Protein AF-A0A166WXT5-F1 (afdb_monomer_lite)

Structure (mmCIF, N/CA/C/O backbone):
data_AF-A0A166WXT5-F1
#
_entry.id   AF-A0A166WXT5-F1
#
loop_
_atom_site.group_PDB
_atom_site.id
_atom_site.type_symbol
_atom_site.label_atom_id
_atom_site.label_alt_id
_atom_site.label_comp_id
_atom_site.label_asym_id
_atom_site.label_entity_id
_atom_site.label_seq_id
_atom_site.pdbx_PDB_ins_code
_atom_site.Cartn_x
_atom_site.Cartn_y
_atom_site.Cartn_z
_atom_site.occupancy
_atom_site.B_iso_or_equiv
_atom_site.auth_seq_id
_atom_site.auth_comp_id
_atom_site.auth_asym_id
_atom_site.auth_atom_id
_atom_site.pdbx_PDB_model_num
ATOM 1 N N . MET A 1 1 ? -14.365 -8.286 48.866 1.00 43.59 1 MET A N 1
ATOM 2 C CA . MET A 1 1 ? -15.485 -8.617 47.966 1.00 43.59 1 MET A CA 1
ATOM 3 C C . MET A 1 1 ? -15.226 -7.849 46.694 1.00 43.59 1 MET A C 1
ATOM 5 O O . MET A 1 1 ? -15.529 -6.663 46.646 1.00 43.59 1 MET A O 1
ATOM 9 N N . ASP A 1 2 ? -14.554 -8.481 45.740 1.00 60.28 2 ASP A N 1
ATOM 10 C CA . ASP A 1 2 ? -14.222 -7.844 44.469 1.00 60.28 2 ASP A CA 1
ATOM 11 C C . ASP A 1 2 ? -15.517 -7.704 43.674 1.00 60.28 2 ASP A C 1
ATOM 13 O O . ASP A 1 2 ? -16.183 -8.691 43.358 1.00 60.28 2 ASP A O 1
ATOM 17 N N . ASN A 1 3 ? -15.945 -6.465 43.454 1.00 78.44 3 ASN A N 1
ATOM 18 C CA . ASN A 1 3 ? -17.194 -6.182 42.772 1.00 78.44 3 ASN A CA 1
ATOM 19 C C . ASN A 1 3 ? -17.015 -6.595 41.296 1.00 78.44 3 ASN A C 1
ATOM 21 O O . ASN A 1 3 ? -16.088 -6.102 40.647 1.00 78.44 3 ASN A O 1
ATOM 25 N N . PRO A 1 4 ? -17.857 -7.474 40.720 1.00 79.69 4 PRO A N 1
ATOM 26 C CA . PRO A 1 4 ? -17.693 -7.927 39.331 1.00 79.69 4 PRO A CA 1
ATOM 27 C C . PRO A 1 4 ? -17.714 -6.761 38.327 1.00 79.69 4 PRO A C 1
ATOM 29 O O . PRO A 1 4 ? -17.104 -6.827 37.257 1.00 79.69 4 PRO A O 1
ATOM 32 N N . LEU A 1 5 ? -18.370 -5.658 38.697 1.00 80.00 5 LEU A N 1
ATOM 33 C CA . LEU A 1 5 ? -18.375 -4.409 37.943 1.00 80.00 5 LEU A CA 1
ATOM 34 C C . LEU A 1 5 ? -16.987 -3.747 37.909 1.00 80.00 5 LEU A C 1
ATOM 36 O O . LEU A 1 5 ? -16.527 -3.325 36.848 1.00 80.00 5 LEU A O 1
ATOM 40 N N . ASP A 1 6 ? -16.283 -3.724 39.040 1.00 81.50 6 ASP A N 1
ATOM 41 C CA . ASP A 1 6 ? -14.932 -3.163 39.146 1.00 81.50 6 ASP A CA 1
ATOM 42 C C . ASP A 1 6 ? -13.936 -4.011 38.338 1.00 81.50 6 ASP A C 1
ATOM 44 O O . ASP A 1 6 ? -13.058 -3.490 37.653 1.00 81.50 6 ASP A O 1
ATOM 48 N N . GLN A 1 7 ? -14.130 -5.331 38.302 1.00 81.81 7 GLN A N 1
ATOM 49 C CA . GLN A 1 7 ? -13.331 -6.227 37.464 1.00 81.81 7 GLN A CA 1
ATOM 50 C C . GLN A 1 7 ? -13.601 -6.028 35.960 1.00 81.81 7 GLN A C 1
ATOM 52 O O . GLN A 1 7 ? -12.675 -6.029 35.140 1.00 81.81 7 GLN A O 1
ATOM 57 N N . THR A 1 8 ? -14.861 -5.810 35.579 1.00 88.50 8 THR A N 1
ATOM 58 C CA . THR A 1 8 ? -15.246 -5.536 34.183 1.00 88.50 8 THR A CA 1
ATOM 59 C C . THR A 1 8 ? -14.714 -4.176 33.714 1.00 88.50 8 THR A C 1
ATOM 61 O O . THR A 1 8 ? -14.213 -4.036 32.596 1.00 88.50 8 THR A O 1
ATOM 64 N N . THR A 1 9 ? -14.740 -3.158 34.575 1.00 87.69 9 THR A N 1
ATOM 65 C CA . THR A 1 9 ? -14.188 -1.836 34.236 1.00 87.69 9 THR A CA 1
ATOM 66 C C . THR A 1 9 ? -12.666 -1.880 34.103 1.00 87.69 9 THR A C 1
ATOM 68 O O . THR A 1 9 ? -12.122 -1.394 33.115 1.00 87.69 9 THR A O 1
ATOM 71 N N . LEU A 1 10 ? -11.957 -2.543 35.019 1.00 84.88 10 LEU A N 1
ATOM 72 C CA . LEU A 1 10 ? -10.501 -2.682 34.921 1.00 84.88 10 LEU A CA 1
ATOM 73 C C . LEU A 1 10 ? -10.065 -3.504 33.697 1.00 84.88 10 LEU A C 1
ATOM 75 O O . LEU A 1 10 ? -9.068 -3.162 33.057 1.00 84.88 10 LEU A O 1
ATOM 79 N N . SER A 1 11 ? -10.814 -4.549 33.334 1.00 86.06 11 SER A N 1
ATOM 80 C CA . SER A 1 11 ? -10.519 -5.361 32.144 1.00 86.06 11 SER A CA 1
ATOM 81 C C . SER A 1 11 ? -10.794 -4.622 30.833 1.00 86.06 11 SER A C 1
ATOM 83 O O . SER A 1 11 ? -9.970 -4.695 29.920 1.00 86.06 11 SER A O 1
ATOM 85 N N . THR A 1 12 ? -11.880 -3.849 30.734 1.00 91.69 12 THR A N 1
ATOM 86 C CA . THR A 1 12 ? -12.135 -3.009 29.547 1.00 91.69 12 THR A CA 1
ATOM 87 C C . THR A 1 12 ? -11.071 -1.923 29.387 1.00 91.69 12 THR A C 1
ATOM 89 O O . THR A 1 12 ? -10.580 -1.713 28.278 1.00 91.69 12 THR A O 1
ATOM 92 N N . ILE A 1 13 ? -10.632 -1.295 30.482 1.00 89.06 13 ILE A N 1
ATOM 93 C CA . ILE A 1 13 ? -9.529 -0.322 30.466 1.00 89.06 13 ILE A CA 1
ATOM 94 C C . ILE A 1 13 ? -8.217 -0.979 30.014 1.00 89.06 13 ILE A C 1
ATOM 96 O O . ILE A 1 13 ? -7.530 -0.430 29.155 1.00 89.06 13 ILE A O 1
ATOM 100 N N . SER A 1 14 ? -7.891 -2.172 30.519 1.00 87.06 14 SER A N 1
ATOM 101 C CA . SER A 1 14 ? -6.696 -2.916 30.090 1.00 87.06 14 SER A CA 1
ATOM 102 C C . SER A 1 14 ? -6.751 -3.304 28.603 1.00 87.06 14 SER A C 1
ATOM 104 O O . SER A 1 14 ? -5.751 -3.195 27.889 1.00 87.06 14 SER A O 1
ATOM 106 N N . LEU A 1 15 ? -7.931 -3.680 28.092 1.00 90.56 15 LEU A N 1
ATOM 107 C CA . LEU A 1 15 ? -8.130 -3.936 26.665 1.00 90.56 15 LEU A CA 1
ATOM 108 C C . LEU A 1 15 ? -7.859 -2.669 25.837 1.00 90.56 15 LEU A C 1
ATOM 110 O O . LEU A 1 15 ? -7.165 -2.737 24.822 1.00 90.56 15 LEU A O 1
ATOM 114 N N . LEU A 1 16 ? -8.368 -1.512 26.267 1.00 90.44 16 LEU A N 1
ATOM 115 C CA . LEU A 1 16 ? -8.132 -0.230 25.592 1.00 90.44 16 LEU A CA 1
ATOM 116 C C . LEU A 1 16 ? -6.652 0.163 25.606 1.00 90.44 16 LEU A C 1
ATOM 118 O O . LEU A 1 16 ? -6.125 0.588 24.578 1.00 90.44 16 LEU A O 1
ATOM 122 N N . GLU A 1 17 ? -5.974 -0.038 26.731 1.00 88.00 17 GLU A N 1
ATOM 123 C CA . GLU A 1 17 ? -4.538 0.200 26.863 1.00 88.00 17 GLU A CA 1
ATOM 124 C C . GLU A 1 17 ? -3.727 -0.665 25.893 1.00 88.00 17 GLU A C 1
ATOM 126 O O . GLU A 1 17 ? -2.913 -0.140 25.130 1.00 88.00 17 GLU A O 1
ATOM 131 N N . SER A 1 18 ? -4.004 -1.973 25.841 1.00 87.31 18 SER A N 1
ATOM 132 C CA . SER A 1 18 ? -3.324 -2.888 24.914 1.00 87.31 18 SER A CA 1
ATOM 133 C C . SER A 1 18 ? -3.553 -2.514 23.445 1.00 87.31 18 SER A C 1
ATOM 135 O O . SER A 1 18 ? -2.633 -2.579 22.624 1.00 87.31 18 SER A O 1
ATOM 137 N N . ARG A 1 19 ? -4.765 -2.059 23.100 1.00 88.44 19 ARG A N 1
ATOM 138 C CA . ARG A 1 19 ? -5.094 -1.596 21.747 1.00 88.44 19 ARG A CA 1
ATOM 139 C C . ARG A 1 19 ? -4.341 -0.318 21.392 1.00 88.44 19 ARG A C 1
ATOM 141 O O . ARG A 1 19 ? -3.812 -0.233 20.286 1.00 88.44 19 ARG A O 1
ATOM 148 N N . LEU A 1 20 ? -4.261 0.645 22.309 1.00 86.69 20 LEU A N 1
ATOM 149 C CA . LEU A 1 20 ? -3.521 1.889 22.093 1.00 86.69 20 LEU A CA 1
ATOM 150 C C . LEU A 1 20 ? -2.021 1.614 21.929 1.00 86.69 20 LEU A C 1
ATOM 152 O O . LEU A 1 20 ? -1.410 2.140 21.001 1.00 86.69 20 LEU A O 1
ATOM 156 N N . LEU A 1 21 ? -1.455 0.725 22.750 1.00 84.31 21 LEU A N 1
ATOM 157 C CA . LEU A 1 21 ? -0.065 0.276 22.630 1.00 84.31 21 LEU A CA 1
ATOM 158 C C . LEU A 1 21 ? 0.225 -0.366 21.274 1.00 84.31 21 LEU A C 1
ATOM 160 O O . LEU A 1 21 ? 1.238 -0.065 20.648 1.00 84.31 21 LEU A O 1
ATOM 164 N N . ARG A 1 22 ? -0.677 -1.224 20.787 1.00 85.00 22 ARG A N 1
ATOM 165 C CA . ARG A 1 22 ? -0.529 -1.843 19.467 1.00 85.00 22 ARG A CA 1
ATOM 166 C C . ARG A 1 22 ? -0.538 -0.802 18.349 1.00 85.00 22 ARG A C 1
ATOM 168 O O . ARG A 1 22 ? 0.255 -0.915 17.421 1.00 85.00 22 ARG A O 1
ATOM 175 N N . ILE A 1 23 ? -1.407 0.205 18.437 1.00 85.44 23 ILE A N 1
ATOM 176 C CA . ILE A 1 23 ? -1.438 1.310 17.470 1.00 85.44 23 ILE A CA 1
ATOM 177 C C . ILE A 1 23 ? -0.128 2.101 17.542 1.00 85.44 23 ILE A C 1
ATOM 179 O O . ILE A 1 23 ? 0.480 2.360 16.511 1.00 85.44 23 ILE A O 1
ATOM 183 N N . GLU A 1 24 ? 0.356 2.432 18.736 1.00 83.75 24 GLU A N 1
ATOM 184 C CA . GLU A 1 24 ? 1.627 3.140 18.910 1.00 83.75 24 GLU A CA 1
ATOM 185 C C . GLU A 1 24 ? 2.811 2.361 18.322 1.00 83.75 24 GLU A C 1
ATOM 187 O O . GLU A 1 24 ? 3.625 2.937 17.602 1.00 83.75 24 GLU A O 1
ATOM 192 N N . HIS A 1 25 ? 2.854 1.048 18.557 1.00 82.69 25 HIS A N 1
ATOM 193 C CA . HIS A 1 25 ? 3.872 0.162 18.003 1.00 82.69 25 HIS A CA 1
ATOM 194 C C . HIS A 1 25 ? 3.839 0.121 16.470 1.00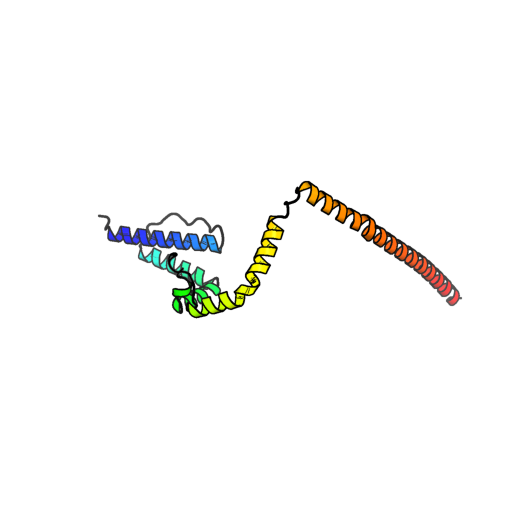 82.69 25 HIS A C 1
ATOM 196 O O . HIS A 1 25 ? 4.884 0.155 15.826 1.00 82.69 25 HIS A O 1
ATOM 202 N N . LEU A 1 26 ? 2.648 0.072 15.868 1.00 80.50 26 LEU A N 1
ATOM 203 C CA . LEU A 1 26 ? 2.504 0.102 14.410 1.00 80.50 26 LEU A CA 1
ATOM 204 C C . LEU A 1 26 ? 2.914 1.454 13.809 1.00 80.50 26 LEU A C 1
ATOM 206 O O . LEU A 1 26 ? 3.392 1.493 12.680 1.00 80.50 26 LEU A O 1
ATOM 210 N N . LEU A 1 27 ? 2.723 2.551 14.545 1.00 74.94 27 LEU A N 1
ATOM 211 C CA . LEU A 1 27 ? 2.974 3.906 14.051 1.00 74.94 27 LEU A CA 1
ATOM 212 C C . LEU A 1 27 ? 4.413 4.384 14.251 1.00 74.94 27 LEU A C 1
ATOM 214 O O . LEU A 1 27 ? 4.930 5.112 13.407 1.00 74.94 27 LEU A O 1
ATOM 218 N N . TYR A 1 28 ? 5.060 4.000 15.351 1.00 78.00 28 TYR A N 1
ATOM 219 C CA . TYR A 1 28 ? 6.413 4.457 15.685 1.00 78.00 28 TYR A CA 1
ATOM 220 C C . TYR A 1 28 ? 7.454 3.332 15.719 1.00 78.00 28 TYR A C 1
ATOM 222 O O . TYR A 1 28 ? 8.630 3.609 15.952 1.00 78.00 28 TYR A O 1
ATOM 230 N N . GLY A 1 29 ? 7.059 2.079 15.476 1.00 74.38 29 GLY A N 1
ATOM 231 C CA . GLY A 1 29 ? 7.907 0.918 15.742 1.00 74.38 29 GLY A CA 1
ATOM 232 C C . GLY A 1 29 ? 8.017 0.644 17.244 1.00 74.38 29 GLY A C 1
ATOM 233 O O . GLY A 1 29 ? 7.231 1.166 18.030 1.00 74.38 29 GLY A O 1
ATOM 234 N N . SER A 1 30 ? 8.972 -0.199 17.653 1.00 56.00 30 SER A N 1
ATOM 235 C CA . SER A 1 30 ? 9.114 -0.697 19.033 1.00 56.00 30 SER A CA 1
ATOM 236 C C . SER A 1 30 ? 9.072 0.421 20.090 1.00 56.00 30 SER A C 1
ATOM 238 O O . SER A 1 30 ? 10.077 1.071 20.373 1.00 56.00 30 SER A O 1
ATOM 240 N N . SER A 1 31 ? 7.890 0.662 20.667 1.00 56.94 31 SER A N 1
ATOM 241 C CA . SER A 1 31 ? 7.694 1.595 21.773 1.00 56.94 31 SER A CA 1
ATOM 242 C C . SER A 1 31 ? 8.303 0.998 23.037 1.00 56.94 31 SER A C 1
ATOM 244 O O . SER A 1 31 ? 8.124 -0.191 23.307 1.00 56.94 31 SER A O 1
ATOM 246 N N . ALA A 1 32 ? 9.012 1.822 23.808 1.00 55.41 32 ALA A N 1
ATOM 247 C CA . ALA A 1 32 ? 9.686 1.427 25.039 1.00 55.41 32 ALA A CA 1
ATOM 248 C C . ALA A 1 32 ? 8.778 0.609 25.989 1.00 55.41 32 ALA A C 1
ATOM 250 O O . ALA A 1 32 ? 7.563 0.835 26.034 1.00 55.41 32 ALA A O 1
ATOM 251 N N . PRO A 1 33 ? 9.354 -0.331 26.764 1.00 51.19 33 PRO A N 1
ATOM 252 C CA . PRO A 1 33 ? 8.603 -1.155 27.701 1.00 51.19 33 PRO A CA 1
ATOM 253 C C . PRO A 1 33 ? 7.859 -0.270 28.705 1.00 51.19 33 PRO A C 1
ATOM 255 O O . PRO A 1 33 ? 8.442 0.592 29.361 1.00 51.19 33 PRO A O 1
ATOM 258 N N . THR A 1 34 ? 6.545 -0.473 28.789 1.00 57.75 34 THR A N 1
ATOM 259 C CA . THR A 1 34 ? 5.680 0.219 29.749 1.00 57.75 34 THR A CA 1
ATOM 260 C C . THR A 1 34 ? 5.993 -0.310 31.158 1.00 57.75 34 THR A C 1
ATOM 262 O O . THR A 1 34 ? 6.169 -1.523 31.306 1.00 57.75 34 THR A O 1
ATOM 265 N N . PRO A 1 35 ? 6.111 0.552 32.187 1.00 57.38 35 PRO A N 1
ATOM 266 C CA . PRO A 1 35 ? 6.324 0.108 33.564 1.00 57.38 35 PRO A CA 1
ATOM 267 C C . PRO A 1 35 ? 5.192 -0.826 34.040 1.00 57.38 35 PRO A C 1
ATOM 269 O O . PRO A 1 35 ? 4.078 -0.754 33.517 1.00 57.38 35 PRO A O 1
ATOM 272 N N . PRO A 1 36 ? 5.472 -1.724 35.006 1.00 51.97 36 PRO A N 1
ATOM 273 C CA . PRO A 1 36 ? 4.530 -2.746 35.457 1.00 51.97 36 PRO A CA 1
ATOM 274 C C . PRO A 1 36 ? 3.220 -2.138 35.984 1.00 51.97 36 PRO A C 1
ATOM 276 O O . PRO A 1 36 ? 3.224 -1.002 36.464 1.00 51.97 36 PRO A O 1
ATOM 279 N N . PRO A 1 37 ? 2.106 -2.895 35.925 1.00 55.09 37 PRO A N 1
ATOM 280 C CA . PRO A 1 37 ? 0.773 -2.403 36.252 1.00 55.09 37 PRO A CA 1
ATOM 281 C C . PRO A 1 37 ? 0.712 -1.964 37.715 1.00 55.09 37 PRO A C 1
ATOM 283 O O . PRO A 1 37 ? 0.594 -2.782 38.625 1.00 55.09 37 PRO A O 1
ATOM 286 N N . GLN A 1 38 ? 0.782 -0.658 37.951 1.00 55.50 38 GLN A N 1
ATOM 287 C CA . GLN A 1 38 ? 0.456 -0.092 39.251 1.00 55.50 38 GLN A CA 1
ATOM 288 C C . GLN A 1 38 ? -1.072 -0.123 39.418 1.00 55.50 38 GLN A C 1
ATOM 290 O O . GLN A 1 38 ? -1.831 0.066 38.457 1.00 55.50 38 GLN A O 1
ATOM 295 N N . HIS A 1 39 ? -1.539 -0.419 40.634 1.00 55.25 39 HIS A N 1
ATOM 296 C CA . HIS A 1 39 ? -2.954 -0.382 41.014 1.00 55.25 39 HIS A CA 1
ATOM 297 C C . HIS A 1 39 ? -3.449 1.073 41.071 1.00 55.25 39 HIS A C 1
ATOM 299 O O . HIS A 1 39 ? -3.746 1.611 42.132 1.00 55.25 39 HIS A O 1
ATOM 305 N N . GLU A 1 40 ? -3.506 1.730 39.917 1.00 66.25 40 GLU A N 1
ATOM 306 C CA . GLU A 1 40 ? -4.147 3.030 39.768 1.00 66.25 40 GLU A CA 1
ATOM 307 C C . GLU A 1 40 ? -5.666 2.863 39.724 1.00 66.25 40 GLU A C 1
ATOM 309 O O . GLU A 1 40 ? -6.192 1.889 39.169 1.00 66.25 40 GLU A O 1
ATOM 314 N N . SER A 1 41 ? -6.372 3.836 40.299 1.00 76.69 41 SER A N 1
ATOM 315 C CA . SER A 1 41 ? -7.829 3.904 40.201 1.00 76.69 41 SER A CA 1
ATOM 316 C C . SER A 1 41 ? -8.267 3.947 38.729 1.00 76.69 41 SER A C 1
ATOM 318 O O . SER A 1 41 ? -7.592 4.536 37.883 1.00 76.69 41 SER A O 1
ATOM 320 N N . ALA A 1 42 ? -9.415 3.343 38.405 1.00 79.06 42 ALA A N 1
ATOM 321 C CA . ALA A 1 42 ? -9.921 3.265 37.030 1.00 79.06 42 ALA A CA 1
ATOM 322 C C . ALA A 1 42 ? -10.001 4.642 36.335 1.00 79.06 42 ALA A C 1
ATOM 324 O O . ALA A 1 42 ? -9.699 4.764 35.148 1.00 79.06 42 ALA A O 1
ATOM 325 N N . LEU A 1 43 ? -10.334 5.692 37.093 1.00 81.44 43 LEU A N 1
ATOM 326 C CA . LEU A 1 43 ? -10.386 7.070 36.600 1.00 81.44 43 LEU A CA 1
ATOM 327 C C . LEU A 1 43 ? -9.006 7.602 36.197 1.00 81.44 43 LEU A C 1
ATOM 329 O O . LEU A 1 43 ? -8.878 8.218 35.143 1.00 81.44 43 LEU A O 1
ATOM 333 N N . GLN A 1 44 ? -7.965 7.333 36.989 1.00 82.81 44 GLN A N 1
ATOM 334 C CA . GLN A 1 44 ? -6.596 7.750 36.664 1.00 82.81 44 GLN A CA 1
ATOM 335 C C . GLN A 1 44 ? -6.096 7.065 35.389 1.00 82.81 44 GLN A C 1
ATOM 337 O O . GLN A 1 44 ? -5.555 7.739 34.510 1.00 82.81 44 GLN A O 1
ATOM 342 N N . LYS A 1 45 ? -6.381 5.764 35.227 1.00 81.94 45 LYS A N 1
ATOM 343 C CA . LYS A 1 45 ? -6.028 5.021 34.008 1.00 81.94 45 LYS A CA 1
ATOM 344 C C . LYS A 1 45 ? -6.717 5.581 32.766 1.00 81.94 45 LYS A C 1
ATOM 346 O O . LYS A 1 45 ? -6.078 5.723 31.727 1.00 81.94 45 LYS A O 1
ATOM 351 N N . LEU A 1 46 ? -7.997 5.943 32.865 1.00 85.62 46 LEU A N 1
ATOM 352 C CA . LEU A 1 46 ? -8.727 6.553 31.750 1.00 85.62 46 LEU A CA 1
ATOM 353 C C . LEU A 1 46 ? -8.159 7.918 31.359 1.00 85.62 46 LEU A C 1
ATOM 355 O O . LEU A 1 46 ? -7.916 8.149 30.177 1.00 85.62 46 LEU A O 1
ATOM 359 N N . VAL A 1 47 ? -7.884 8.787 32.333 1.00 89.19 47 VAL A N 1
ATOM 360 C CA . VAL A 1 47 ? -7.279 10.105 32.074 1.00 89.19 47 VAL A CA 1
ATOM 361 C C . VAL A 1 47 ? -5.892 9.952 31.441 1.00 89.19 47 VAL A C 1
ATOM 363 O O . VAL A 1 47 ? -5.533 10.691 30.522 1.00 89.19 47 VAL A O 1
ATOM 366 N N . HIS A 1 48 ? -5.111 8.963 31.883 1.00 86.88 48 HIS A N 1
ATOM 367 C CA . HIS A 1 48 ? -3.815 8.662 31.284 1.00 86.88 48 HIS A CA 1
ATOM 368 C C . HIS A 1 48 ? -3.946 8.185 29.826 1.00 86.88 48 HIS A C 1
ATOM 370 O O . HIS A 1 48 ? -3.237 8.689 28.948 1.00 86.88 48 HIS A O 1
ATOM 376 N N . LEU A 1 49 ? -4.881 7.270 29.543 1.00 85.88 49 LEU A N 1
ATOM 377 C CA . LEU A 1 49 ? -5.161 6.798 28.183 1.00 85.88 49 LEU A CA 1
ATOM 378 C C . LEU A 1 49 ? -5.644 7.927 27.269 1.00 85.88 49 LEU A C 1
ATOM 380 O O . LEU A 1 49 ? -5.172 8.034 26.138 1.00 85.88 49 LEU A O 1
ATOM 384 N N . GLU A 1 50 ? -6.522 8.798 27.761 1.00 88.62 50 GLU A N 1
ATOM 385 C CA . GLU A 1 50 ? -7.001 9.970 27.026 1.00 88.62 50 GLU A CA 1
ATOM 386 C C . GLU A 1 50 ? -5.847 10.913 26.682 1.00 88.62 50 GLU A C 1
ATOM 388 O O . GLU A 1 50 ? -5.682 11.306 25.524 1.00 88.62 50 GLU A O 1
ATOM 393 N N . LYS A 1 51 ? -4.993 11.229 27.662 1.00 88.50 51 LYS A N 1
ATOM 394 C CA . LYS A 1 51 ? -3.821 12.082 27.441 1.00 88.50 51 LYS A CA 1
ATOM 395 C C . LYS A 1 51 ? -2.887 11.472 26.395 1.00 88.50 51 LYS A C 1
ATOM 397 O O . LYS A 1 51 ? -2.427 12.184 25.501 1.00 88.50 51 LYS A O 1
ATOM 402 N N . ARG A 1 52 ? -2.635 10.160 26.458 1.00 85.12 52 ARG A N 1
ATOM 403 C CA . ARG A 1 52 ? -1.783 9.439 25.497 1.00 85.12 52 ARG A CA 1
ATOM 404 C C . ARG A 1 52 ? -2.399 9.397 24.095 1.00 85.12 52 ARG A C 1
ATOM 406 O O . ARG A 1 52 ? -1.694 9.643 23.118 1.00 85.12 52 ARG A O 1
ATOM 413 N N . PHE A 1 53 ? -3.709 9.181 23.985 1.00 85.56 53 PHE A N 1
ATOM 414 C CA . PHE A 1 53 ? -4.439 9.230 22.714 1.00 85.56 53 PHE A CA 1
ATOM 415 C C . PHE A 1 53 ? -4.464 10.642 22.105 1.00 85.56 53 PHE A C 1
ATOM 417 O O . PHE A 1 53 ? -4.283 10.812 20.897 1.00 85.56 53 PHE A O 1
ATOM 424 N N . SER A 1 54 ? -4.625 11.672 22.937 1.00 87.06 54 SER A N 1
ATOM 425 C CA . SER A 1 54 ? -4.565 13.075 22.517 1.00 87.06 54 SER A CA 1
ATOM 426 C C . SER A 1 54 ? -3.165 13.454 22.017 1.00 87.06 54 SER A C 1
ATOM 428 O O . SER A 1 54 ? -3.023 14.074 20.959 1.00 87.06 54 SER A O 1
ATOM 430 N N . MET A 1 55 ? -2.106 12.994 22.698 1.00 84.44 55 MET A N 1
ATOM 431 C CA . MET A 1 55 ? -0.724 13.128 22.215 1.00 84.44 55 MET A CA 1
ATOM 432 C C . MET A 1 55 ? -0.511 12.413 20.873 1.00 84.44 55 MET A C 1
ATOM 434 O O . MET A 1 55 ? 0.109 12.972 19.971 1.00 84.44 55 MET A O 1
ATOM 438 N N . LEU A 1 56 ? -1.068 11.212 20.701 1.00 80.88 56 LEU A N 1
ATOM 439 C CA . LEU A 1 56 ? -0.979 10.467 19.444 1.00 80.88 56 LEU A CA 1
ATOM 440 C C . LEU A 1 56 ? -1.661 11.206 18.283 1.00 80.88 56 LEU A C 1
ATOM 442 O O . LEU A 1 56 ? -1.087 11.340 17.202 1.00 80.88 56 LEU A O 1
ATOM 446 N N . THR A 1 57 ? -2.865 11.722 18.530 1.00 82.75 57 THR A N 1
ATOM 447 C CA . THR A 1 57 ? -3.679 12.429 17.531 1.00 82.75 57 THR A CA 1
ATOM 448 C C . THR A 1 57 ? -3.090 13.796 17.175 1.00 82.75 57 THR A C 1
ATOM 450 O O . THR A 1 57 ? -3.182 14.229 16.030 1.00 82.75 57 THR A O 1
ATOM 453 N N . SER A 1 58 ? -2.456 14.482 18.132 1.00 81.62 58 SER A N 1
ATOM 454 C CA . SER A 1 58 ? -1.818 15.786 17.896 1.00 81.62 58 SER A CA 1
ATOM 455 C C . SER A 1 58 ? -0.457 15.684 17.208 1.00 81.62 58 SER A C 1
ATOM 457 O O . SER A 1 58 ? -0.102 16.578 16.437 1.00 81.62 58 SER A O 1
ATOM 459 N N . ARG A 1 59 ? 0.300 14.602 17.437 1.00 77.44 59 ARG A N 1
ATOM 460 C CA . ARG A 1 59 ? 1.643 14.422 16.862 1.00 77.44 59 ARG A CA 1
ATOM 461 C C . ARG A 1 59 ? 1.628 14.332 15.334 1.00 77.44 59 ARG A C 1
ATOM 463 O O . ARG A 1 59 ? 2.595 14.744 14.698 1.00 77.44 59 ARG A O 1
ATOM 470 N N . ILE A 1 60 ? 0.542 13.834 14.741 1.00 76.25 60 ILE A N 1
ATOM 471 C CA . ILE A 1 60 ? 0.390 13.689 13.289 1.00 76.25 60 ILE A CA 1
ATOM 472 C C . ILE A 1 60 ? -0.966 14.265 12.864 1.00 76.25 60 ILE A C 1
ATOM 474 O O . ILE A 1 60 ? -2.021 13.694 13.133 1.00 76.25 60 ILE A O 1
ATOM 478 N N . ARG A 1 61 ? -0.929 15.393 12.139 1.00 77.06 61 ARG A N 1
ATOM 479 C CA . ARG A 1 61 ? -2.124 16.141 11.689 1.00 77.06 61 ARG A CA 1
ATOM 480 C C . ARG A 1 61 ? -3.114 15.290 10.889 1.00 77.06 61 ARG A C 1
ATOM 482 O O . ARG A 1 61 ? -4.319 15.487 11.006 1.00 77.06 61 ARG A O 1
ATOM 489 N N . VAL A 1 62 ? -2.601 14.312 10.142 1.00 81.50 62 VAL A N 1
ATOM 490 C CA . VAL A 1 62 ? -3.387 13.404 9.297 1.00 81.50 62 VAL A CA 1
ATOM 491 C C . VAL A 1 62 ? -4.445 12.645 10.103 1.00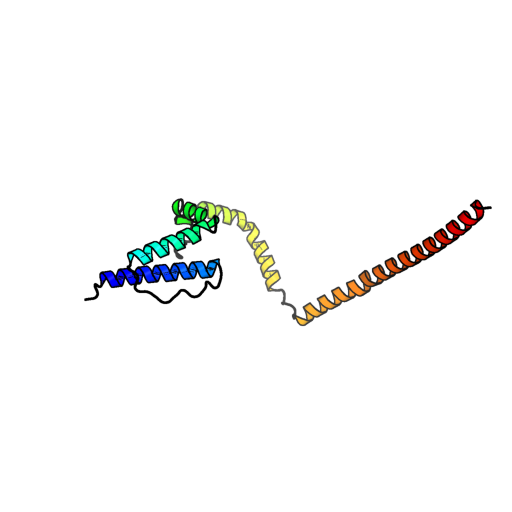 81.50 62 VAL A C 1
ATOM 493 O O . VAL A 1 62 ? -5.541 12.436 9.598 1.00 81.50 62 VAL A O 1
ATOM 496 N N . TYR A 1 63 ? -4.188 12.291 11.368 1.00 79.38 63 TYR A N 1
ATOM 497 C CA . TYR A 1 63 ? -5.180 11.585 12.192 1.00 79.38 63 TYR A CA 1
ATOM 498 C C . TYR A 1 63 ? -6.340 12.471 12.622 1.00 79.38 63 TYR A C 1
ATOM 500 O O . TYR A 1 63 ? -7.473 12.000 12.694 1.00 79.38 63 TYR A O 1
ATOM 508 N N . GLY A 1 64 ? -6.074 13.754 12.875 1.00 81.31 64 GLY A N 1
ATOM 509 C CA . GLY A 1 64 ? -7.128 14.725 13.144 1.00 81.31 64 GLY A CA 1
ATOM 510 C C . GLY A 1 64 ? -8.082 14.842 11.958 1.00 81.31 64 GLY A C 1
ATOM 511 O O . GLY A 1 64 ? -9.296 14.879 12.149 1.00 81.31 64 GLY A O 1
ATOM 512 N N . ASP A 1 65 ? -7.546 14.832 10.740 1.00 84.06 65 ASP A N 1
ATOM 513 C CA . ASP A 1 65 ? -8.357 14.869 9.524 1.00 84.06 65 ASP A CA 1
ATOM 514 C C . ASP A 1 65 ? -9.049 13.527 9.253 1.00 84.06 65 ASP A C 1
ATOM 516 O O . ASP A 1 65 ? -10.236 13.521 8.937 1.00 84.06 65 ASP A O 1
ATOM 520 N N . LEU A 1 66 ? -8.390 12.391 9.503 1.00 84.06 66 LEU A N 1
ATOM 521 C CA . LEU A 1 66 ? -9.016 11.066 9.409 1.00 84.06 66 LEU A CA 1
ATOM 522 C C . LEU A 1 66 ? -10.203 10.918 10.368 1.00 84.06 66 LEU A C 1
ATOM 524 O O . LEU A 1 66 ? -11.243 10.399 9.980 1.00 84.06 66 LEU A O 1
ATOM 528 N N . LEU A 1 67 ? -10.078 11.405 11.606 1.00 84.75 67 LEU A N 1
ATOM 529 C CA . LEU A 1 67 ? -11.169 11.390 12.583 1.00 84.75 67 LEU A CA 1
ATOM 530 C C . LEU A 1 67 ? -12.327 12.299 12.163 1.00 84.75 67 LEU A C 1
ATOM 532 O O . LEU A 1 67 ? -13.482 11.965 12.422 1.00 84.75 67 LEU A O 1
ATOM 536 N N . LYS A 1 68 ? -12.046 13.432 11.507 1.00 87.38 68 LYS A N 1
ATOM 537 C CA . LYS A 1 68 ? -13.096 14.279 10.919 1.00 87.38 68 LYS A CA 1
ATOM 538 C C . LYS A 1 68 ? -13.804 13.557 9.774 1.00 87.38 68 LYS A C 1
ATOM 540 O O . LYS A 1 68 ? -15.029 13.573 9.739 1.00 87.38 68 LYS A O 1
ATOM 545 N N . ILE A 1 69 ? -13.056 12.895 8.889 1.00 88.44 69 ILE A N 1
ATOM 546 C CA . ILE A 1 69 ? -13.611 12.124 7.766 1.00 88.44 69 ILE A CA 1
ATOM 547 C C . ILE A 1 69 ? -14.445 10.948 8.284 1.00 88.44 69 ILE A C 1
ATOM 549 O O . ILE A 1 69 ? -15.561 10.753 7.816 1.00 88.44 69 ILE A O 1
ATOM 553 N N . TYR A 1 70 ? -13.952 10.221 9.291 1.00 85.31 70 TYR A N 1
ATOM 554 C CA . TYR A 1 70 ? -14.683 9.134 9.946 1.00 85.31 70 TYR A CA 1
ATOM 555 C C . TYR A 1 70 ? -15.988 9.627 10.583 1.00 85.31 70 TYR A C 1
ATOM 557 O O . TYR A 1 70 ? -17.023 8.987 10.444 1.00 85.31 70 TYR A O 1
ATOM 565 N N . LYS A 1 71 ? -15.968 10.791 11.248 1.00 86.38 71 LYS A N 1
ATOM 566 C CA . LYS A 1 71 ? -17.184 11.407 11.803 1.00 86.38 71 LYS A CA 1
ATOM 567 C C . LYS A 1 71 ? -18.170 11.856 10.724 1.00 86.38 71 LYS A C 1
ATOM 569 O O . LYS A 1 71 ? -19.370 11.789 10.957 1.00 86.38 71 LYS A O 1
ATOM 574 N N . ALA A 1 72 ? -17.674 12.345 9.589 1.00 89.50 72 ALA A N 1
ATOM 575 C CA . ALA A 1 72 ? -18.508 12.799 8.479 1.00 89.50 72 ALA A CA 1
ATOM 576 C C . ALA A 1 72 ? -19.093 11.633 7.665 1.00 89.50 72 ALA A C 1
ATOM 578 O O . ALA A 1 72 ? -20.192 11.746 7.134 1.00 89.50 72 ALA A O 1
ATOM 579 N N . SER A 1 73 ? -18.357 10.527 7.571 1.00 85.75 73 SER A N 1
ATOM 580 C CA . SER A 1 73 ? -18.658 9.402 6.682 1.00 85.75 73 SER A CA 1
ATOM 581 C C . SER A 1 73 ? -18.106 8.105 7.294 1.00 85.75 73 SER A C 1
ATOM 583 O O . SER A 1 73 ? -17.030 7.642 6.902 1.00 85.75 73 SER A O 1
ATOM 585 N N . PRO A 1 74 ? -18.811 7.516 8.280 1.00 80.62 74 PRO A N 1
ATOM 586 C CA . PRO A 1 74 ? -18.380 6.276 8.930 1.00 80.62 74 PRO A CA 1
ATOM 587 C C . PRO A 1 74 ? -18.383 5.086 7.960 1.00 80.62 74 PRO A C 1
ATOM 589 O O . PRO A 1 74 ? -17.554 4.186 8.090 1.00 80.62 74 PRO A O 1
ATOM 592 N N . ASP A 1 75 ? -19.253 5.129 6.952 1.00 76.44 75 ASP A N 1
ATOM 593 C CA . ASP A 1 75 ? -19.437 4.077 5.948 1.00 76.44 75 ASP A CA 1
ATOM 594 C C . ASP A 1 75 ? -18.184 3.848 5.091 1.00 76.44 75 ASP A C 1
ATOM 596 O O . ASP A 1 75 ? -17.964 2.746 4.606 1.00 76.44 75 ASP A O 1
ATOM 600 N N . PHE A 1 76 ? -17.305 4.850 4.948 1.00 77.06 76 PHE A N 1
ATOM 601 C CA . PHE A 1 76 ? -16.066 4.712 4.170 1.00 77.06 76 PHE A CA 1
ATOM 602 C C . PHE A 1 76 ? -15.094 3.683 4.767 1.00 77.06 76 PHE A C 1
ATOM 604 O O . PHE A 1 76 ? -14.282 3.095 4.056 1.00 77.06 76 PHE A O 1
ATOM 611 N N . PHE A 1 77 ? -15.155 3.483 6.084 1.00 77.25 77 PHE A N 1
ATOM 612 C CA . PHE A 1 77 ? -14.256 2.587 6.810 1.00 77.25 77 PHE A CA 1
ATOM 613 C C . PHE A 1 77 ? -14.927 1.268 7.204 1.00 77.25 77 PHE A C 1
ATOM 615 O O . PHE A 1 77 ? -14.266 0.398 7.774 1.00 77.25 77 PHE A O 1
ATOM 622 N N . GLN A 1 78 ? -16.219 1.107 6.908 1.00 76.06 78 GLN A N 1
ATOM 623 C CA . GLN A 1 78 ? -16.916 -0.163 7.054 1.00 76.06 78 GLN A CA 1
ATOM 624 C C . GLN A 1 78 ? -16.729 -0.947 5.758 1.00 76.06 78 GLN A C 1
ATOM 626 O O . GLN A 1 78 ? -17.175 -0.531 4.692 1.00 76.06 78 GLN A O 1
ATOM 631 N N . ALA A 1 79 ? -16.021 -2.074 5.836 1.00 64.44 79 ALA A N 1
ATOM 632 C CA . ALA A 1 79 ? -15.983 -2.998 4.715 1.00 64.44 79 ALA A CA 1
ATOM 633 C C . ALA A 1 79 ? -17.414 -3.524 4.493 1.00 64.44 79 ALA A C 1
ATOM 635 O O . ALA A 1 79 ? -18.016 -3.979 5.469 1.00 64.44 79 ALA A O 1
ATOM 636 N N . PRO A 1 80 ? -17.970 -3.453 3.268 1.00 62.56 80 PRO A N 1
ATOM 637 C CA . PRO A 1 80 ? -19.249 -4.091 2.985 1.00 62.56 80 PRO A CA 1
ATOM 638 C C . PRO A 1 80 ? -19.143 -5.584 3.309 1.00 62.56 80 PRO A C 1
ATOM 640 O O . PRO A 1 80 ? -18.083 -6.191 3.116 1.00 62.56 80 PRO A O 1
ATOM 643 N N . ASP A 1 81 ? -20.222 -6.161 3.842 1.00 63.50 81 ASP A N 1
ATOM 644 C CA . ASP A 1 81 ? -20.282 -7.589 4.149 1.00 63.50 81 ASP A CA 1
ATOM 645 C C . ASP A 1 81 ? -19.871 -8.397 2.914 1.00 63.50 81 ASP A C 1
ATOM 647 O O . ASP A 1 81 ? -20.312 -8.113 1.803 1.00 63.50 81 ASP A O 1
ATOM 651 N N . ALA A 1 82 ? -19.048 -9.434 3.101 1.00 62.22 82 ALA A N 1
ATOM 652 C CA . ALA A 1 82 ? -18.462 -10.232 2.012 1.00 62.22 82 ALA A CA 1
ATOM 653 C C . ALA A 1 82 ? -19.493 -10.896 1.068 1.00 62.22 82 ALA A C 1
ATOM 655 O O . ALA A 1 82 ? -19.121 -11.478 0.050 1.00 62.22 82 ALA A O 1
ATOM 656 N N . THR A 1 83 ? -20.776 -10.831 1.421 1.00 59.72 83 THR A N 1
ATOM 657 C CA . THR A 1 83 ? -21.916 -11.343 0.658 1.00 59.72 83 THR A CA 1
ATOM 658 C C . THR A 1 83 ? -22.420 -10.346 -0.391 1.00 59.72 83 THR A C 1
ATOM 660 O O . THR A 1 83 ? -23.023 -10.766 -1.378 1.00 59.72 83 THR A O 1
ATOM 663 N N . GLU A 1 84 ? -22.178 -9.044 -0.215 1.00 62.25 84 GLU A N 1
ATOM 664 C CA . GLU A 1 84 ? -22.638 -8.007 -1.137 1.00 62.25 84 GLU A CA 1
ATOM 665 C C . GLU A 1 84 ? -21.465 -7.519 -2.006 1.00 62.25 84 GLU A C 1
ATOM 667 O O . GLU A 1 84 ? -20.435 -7.088 -1.479 1.00 62.25 84 GLU A O 1
ATOM 672 N N . PRO A 1 85 ? -21.562 -7.608 -3.347 1.00 60.19 85 PRO A N 1
ATOM 673 C CA . PRO A 1 85 ? -20.504 -7.115 -4.214 1.00 60.19 85 PRO A CA 1
ATOM 674 C C . PRO A 1 85 ? -20.329 -5.606 -3.977 1.00 60.19 85 PRO A C 1
ATOM 676 O O . PRO A 1 85 ? -21.320 -4.875 -4.000 1.00 60.19 85 PRO A O 1
ATOM 679 N N . PRO A 1 86 ? -19.095 -5.109 -3.775 1.00 57.56 86 PRO A N 1
ATOM 680 C CA . PRO A 1 86 ? -18.842 -3.705 -3.477 1.00 57.56 86 PRO A CA 1
ATOM 681 C C . PRO A 1 86 ? -19.022 -2.857 -4.743 1.00 57.56 86 PRO A C 1
ATOM 683 O O . PRO A 1 86 ? -18.052 -2.407 -5.352 1.00 57.56 86 PRO A O 1
ATOM 686 N N . SER A 1 87 ? -20.262 -2.648 -5.186 1.00 61.34 87 SER A N 1
ATOM 687 C CA . SER A 1 87 ? -20.573 -1.724 -6.271 1.00 61.34 87 SER A CA 1
ATOM 688 C C . SER A 1 87 ? -21.355 -0.538 -5.726 1.00 61.34 87 SER A C 1
ATOM 690 O O . SER A 1 87 ? -22.558 -0.613 -5.512 1.00 61.34 87 SER A O 1
ATOM 692 N N . GLN A 1 88 ? -20.676 0.603 -5.594 1.00 64.38 88 GLN A N 1
ATOM 693 C CA . GLN A 1 88 ? -21.305 1.920 -5.398 1.00 64.38 88 GLN A CA 1
ATOM 694 C C . GLN A 1 88 ? -22.144 2.366 -6.615 1.00 64.38 88 GLN A C 1
ATOM 696 O O . GLN A 1 88 ? -22.723 3.449 -6.620 1.00 64.38 88 GLN A O 1
ATOM 701 N N . LEU A 1 89 ? -22.164 1.559 -7.678 1.00 67.25 89 LEU A N 1
ATOM 702 C CA . LEU A 1 89 ? -22.833 1.836 -8.936 1.00 67.25 89 LEU A CA 1
ATOM 703 C C . LEU A 1 89 ? -24.144 1.047 -9.012 1.00 67.25 89 LEU A C 1
ATOM 705 O O . LEU A 1 89 ? -24.145 -0.146 -8.701 1.00 67.25 89 LEU A O 1
ATOM 709 N N . PRO A 1 90 ? -25.245 1.663 -9.481 1.00 81.12 90 PRO A N 1
ATOM 710 C CA . PRO A 1 90 ? -26.467 0.924 -9.757 1.00 81.12 90 PRO A CA 1
ATOM 711 C C . PRO A 1 90 ? -26.192 -0.137 -10.832 1.00 81.12 90 PRO A C 1
ATOM 713 O O . PRO A 1 90 ? -25.355 0.056 -11.720 1.00 81.12 90 PRO A O 1
ATOM 716 N N . ALA A 1 91 ? -26.912 -1.259 -10.771 1.00 82.38 91 ALA A N 1
ATOM 717 C CA . ALA A 1 91 ? -26.684 -2.416 -11.641 1.00 82.38 91 ALA A CA 1
ATOM 718 C C . ALA A 1 91 ? -26.684 -2.064 -13.144 1.00 82.38 91 ALA A C 1
ATOM 720 O O . ALA A 1 91 ? -25.943 -2.661 -13.926 1.00 82.38 91 ALA A O 1
ATOM 721 N N . ASP A 1 92 ? -27.458 -1.056 -13.549 1.00 83.12 92 ASP A N 1
ATOM 722 C CA . ASP A 1 92 ? -27.510 -0.581 -14.935 1.00 83.12 92 ASP A CA 1
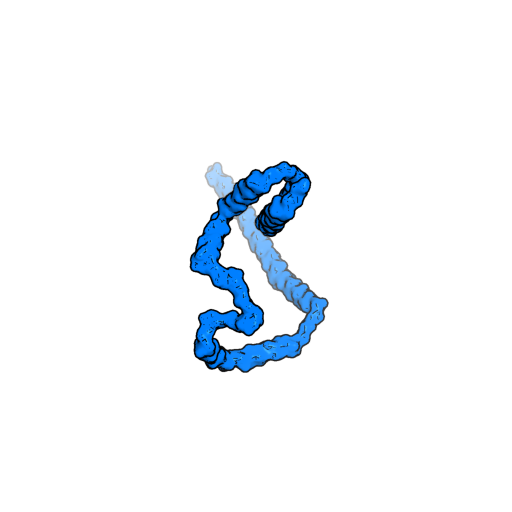ATOM 723 C C . ASP A 1 92 ? -26.216 0.112 -15.385 1.00 83.12 92 ASP A C 1
ATOM 725 O O . ASP A 1 92 ? -25.783 -0.066 -16.525 1.00 83.12 92 ASP A O 1
ATOM 729 N N . SER A 1 93 ? -25.531 0.828 -14.488 1.00 84.31 93 SER A N 1
ATOM 730 C CA . SER A 1 93 ? -24.222 1.425 -14.779 1.00 84.31 93 SER A CA 1
ATOM 731 C C . SER A 1 93 ? -23.143 0.358 -14.939 1.00 84.31 93 SER A C 1
ATOM 733 O O . SER A 1 93 ? -22.313 0.457 -15.841 1.00 84.31 93 SER A O 1
ATOM 735 N N . VAL A 1 94 ? -23.183 -0.699 -14.123 1.00 84.31 94 VAL A N 1
ATOM 736 C CA . VAL A 1 94 ? -22.260 -1.836 -14.260 1.00 84.31 94 VAL A CA 1
ATOM 737 C C . VAL A 1 94 ? -22.461 -2.526 -15.611 1.00 84.31 94 VAL A C 1
ATOM 739 O O . VAL A 1 94 ? -21.489 -2.795 -16.314 1.00 84.31 94 VAL A O 1
ATOM 742 N N . ARG A 1 95 ? -23.716 -2.737 -16.028 1.00 89.50 95 ARG A N 1
ATOM 743 C CA . ARG A 1 95 ? -24.037 -3.299 -17.351 1.00 89.50 95 ARG A CA 1
ATOM 744 C C . ARG A 1 95 ? -23.499 -2.430 -18.485 1.00 89.50 95 ARG A C 1
ATOM 746 O O . ARG A 1 95 ? -22.887 -2.964 -19.404 1.00 89.50 95 ARG A O 1
ATOM 753 N N . ALA A 1 96 ? -23.676 -1.112 -18.411 1.00 88.75 96 ALA A N 1
ATOM 754 C CA . ALA A 1 96 ? -23.168 -0.192 -19.428 1.00 88.75 96 ALA A CA 1
ATOM 755 C C . ALA A 1 96 ? -21.635 -0.241 -19.550 1.00 88.75 96 ALA A C 1
ATOM 757 O O . ALA A 1 96 ? -21.110 -0.256 -20.662 1.00 88.75 96 ALA A O 1
ATOM 758 N N . ILE A 1 97 ? -20.922 -0.324 -18.423 1.00 88.94 97 ILE A N 1
ATOM 759 C CA . ILE A 1 97 ? -19.456 -0.444 -18.397 1.00 88.94 97 ILE A CA 1
ATOM 760 C C . ILE A 1 97 ? -19.006 -1.787 -18.980 1.00 88.94 97 ILE A C 1
ATOM 762 O O . ILE A 1 97 ? -18.086 -1.831 -19.790 1.00 88.94 97 ILE A O 1
ATOM 766 N N . VAL A 1 98 ? -19.658 -2.890 -18.609 1.00 90.69 98 VAL A N 1
ATOM 767 C CA . VAL A 1 98 ? -19.320 -4.212 -19.159 1.00 90.69 98 VAL A CA 1
ATOM 768 C C . VAL A 1 98 ? -19.560 -4.244 -20.667 1.00 90.69 98 VAL A C 1
ATOM 770 O O . VAL A 1 98 ? -18.727 -4.767 -21.400 1.00 90.69 98 VAL A O 1
ATOM 773 N N . LEU A 1 99 ? -20.655 -3.650 -21.147 1.00 92.62 99 LEU A N 1
ATOM 774 C CA . LEU A 1 99 ? -20.954 -3.575 -22.577 1.00 92.62 99 LEU A CA 1
ATOM 775 C C . LEU A 1 99 ? -19.972 -2.672 -23.337 1.00 92.62 99 LEU A C 1
ATOM 777 O O . LEU A 1 99 ? -19.609 -3.002 -24.464 1.00 92.62 99 LEU A O 1
ATOM 781 N N . SER A 1 100 ? -19.503 -1.572 -22.738 1.00 92.75 100 SER A N 1
ATOM 782 C CA . SER A 1 100 ? -18.490 -0.712 -23.365 1.00 92.75 100 SER A CA 1
ATOM 783 C C . SER A 1 100 ? -17.099 -1.352 -23.371 1.00 92.75 100 SER A C 1
ATOM 785 O O . SER A 1 100 ? -16.352 -1.180 -24.334 1.00 92.75 100 SER A O 1
ATOM 787 N N . ALA A 1 101 ? -16.765 -2.130 -22.340 1.00 89.88 101 ALA A N 1
ATOM 788 C CA . ALA A 1 101 ? -15.506 -2.863 -22.234 1.00 89.88 101 ALA A CA 1
ATOM 789 C C . ALA A 1 101 ? -15.507 -4.193 -23.011 1.00 89.88 101 ALA A C 1
ATOM 791 O O . ALA A 1 101 ? -14.434 -4.693 -23.349 1.00 89.88 101 ALA A O 1
ATOM 792 N N . ALA A 1 102 ? -16.680 -4.738 -23.354 1.00 90.94 102 ALA A N 1
ATOM 793 C CA . ALA A 1 102 ? -16.854 -6.002 -24.072 1.00 90.94 102 ALA A CA 1
ATOM 794 C C . ALA A 1 102 ? -15.906 -6.226 -25.268 1.00 90.94 102 ALA A C 1
ATOM 796 O O . ALA A 1 102 ? -15.293 -7.295 -25.329 1.00 90.94 102 ALA A O 1
ATOM 797 N N . PRO A 1 103 ? -15.708 -5.265 -26.197 1.00 91.12 103 PRO A N 1
ATOM 798 C CA . PRO A 1 103 ? -14.811 -5.470 -27.336 1.00 91.12 103 PRO A CA 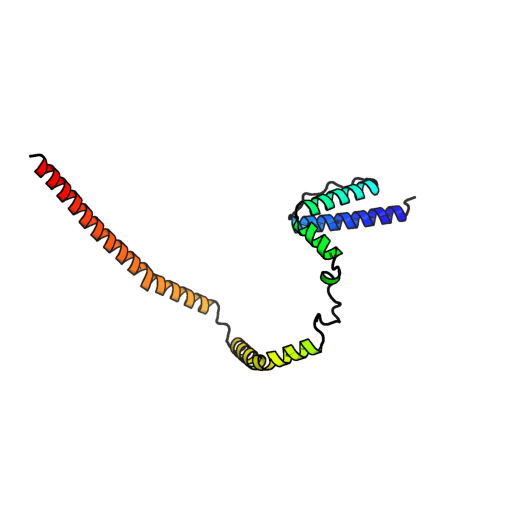1
ATOM 799 C C . PRO A 1 103 ? -13.328 -5.609 -26.953 1.00 91.12 103 PRO A C 1
ATOM 801 O O . PRO A 1 103 ? -12.547 -6.120 -27.751 1.00 91.12 103 PRO A O 1
ATOM 804 N N . SER A 1 104 ? -12.923 -5.188 -25.749 1.00 89.62 104 SER A N 1
ATOM 805 C CA . SER A 1 104 ? -11.532 -5.299 -25.281 1.00 89.62 104 SER A CA 1
ATOM 806 C C . SER A 1 104 ? -11.185 -6.681 -24.716 1.00 89.62 104 SER A C 1
ATOM 808 O O . SER A 1 104 ? -10.016 -7.067 -24.725 1.00 89.62 104 SER A O 1
ATOM 810 N N . PHE A 1 105 ? -12.183 -7.469 -24.300 1.00 90.50 105 PHE A N 1
ATOM 811 C CA . PHE A 1 105 ? -11.941 -8.760 -23.653 1.00 90.50 105 PHE A CA 1
ATOM 812 C C . PHE A 1 105 ? -11.240 -9.792 -24.551 1.00 90.50 105 PHE A C 1
ATOM 814 O O . PHE A 1 105 ? -10.259 -10.383 -24.091 1.00 90.50 105 PHE A O 1
ATOM 821 N N . PRO A 1 106 ? -11.628 -9.993 -25.828 1.00 90.94 106 PRO A N 1
ATOM 822 C CA . PRO A 1 106 ? -10.956 -10.965 -26.694 1.00 90.94 106 PRO A CA 1
ATOM 823 C C . PRO A 1 106 ? -9.481 -10.622 -26.931 1.00 90.94 106 PRO A C 1
ATOM 825 O O . PRO A 1 106 ? -8.633 -11.515 -26.948 1.00 90.94 106 PRO A O 1
ATOM 828 N N . ALA A 1 107 ? -9.162 -9.329 -27.059 1.00 88.69 107 ALA A N 1
ATOM 829 C CA . ALA A 1 107 ? -7.789 -8.861 -27.219 1.00 88.69 107 ALA A CA 1
ATOM 830 C C . ALA A 1 107 ? -6.961 -9.119 -25.952 1.00 88.69 107 ALA A C 1
ATOM 832 O O . ALA A 1 107 ? -5.846 -9.632 -26.042 1.00 88.69 107 ALA A O 1
ATOM 833 N N . THR A 1 108 ? -7.521 -8.839 -24.769 1.00 88.06 108 THR A N 1
ATOM 834 C CA . THR A 1 108 ? -6.828 -9.107 -23.499 1.00 88.06 108 THR A CA 1
ATOM 835 C C . THR A 1 108 ? -6.637 -10.596 -23.236 1.00 88.06 108 THR A C 1
ATOM 837 O O . THR A 1 108 ? -5.566 -10.993 -22.790 1.00 88.06 108 THR A O 1
ATOM 840 N N . VAL A 1 109 ? -7.627 -11.433 -23.563 1.00 92.81 109 VAL A N 1
ATOM 841 C CA . VAL A 1 109 ? -7.506 -12.891 -23.436 1.00 92.81 109 VAL A CA 1
ATOM 842 C C . VAL A 1 109 ? -6.429 -13.406 -24.382 1.00 92.81 109 VAL A C 1
ATOM 844 O O . VAL A 1 109 ? -5.551 -14.132 -23.941 1.00 92.81 109 VAL A O 1
ATOM 847 N N . SER A 1 110 ? -6.421 -12.962 -25.640 1.00 90.56 110 SER A N 1
ATOM 848 C CA . SER A 1 110 ? -5.396 -13.376 -26.608 1.00 90.56 110 SER A CA 1
ATOM 849 C C . SER A 1 110 ? -3.986 -12.984 -26.153 1.00 90.56 110 SER A C 1
ATOM 851 O O . SER A 1 110 ? -3.058 -13.779 -26.275 1.00 90.56 110 SER A O 1
ATOM 853 N N . ALA A 1 111 ? -3.824 -11.785 -25.580 1.00 87.56 111 ALA A N 1
ATOM 854 C CA . ALA A 1 111 ? -2.548 -11.341 -25.027 1.00 87.56 111 ALA A CA 1
ATOM 855 C C . ALA A 1 111 ? -2.115 -12.183 -23.814 1.00 87.56 111 ALA A C 1
ATOM 857 O O . ALA A 1 111 ? -0.951 -12.561 -23.719 1.00 87.56 111 ALA A O 1
ATOM 858 N N . LEU A 1 112 ? -3.039 -12.511 -22.907 1.00 86.06 112 LEU A N 1
ATOM 859 C CA . LEU A 1 112 ? -2.743 -13.346 -21.739 1.00 86.06 112 LEU A CA 1
ATOM 860 C C . LEU A 1 112 ? -2.437 -14.794 -22.125 1.00 86.06 112 LEU A C 1
ATOM 862 O O . LEU A 1 112 ? -1.489 -15.364 -21.594 1.00 86.06 112 LEU A O 1
ATOM 866 N N . THR A 1 113 ? -3.179 -15.373 -23.069 1.00 87.62 113 THR A N 1
ATOM 867 C CA . THR A 1 113 ? -2.907 -16.716 -23.597 1.00 87.62 113 THR A CA 1
ATOM 868 C C . THR A 1 113 ? -1.534 -16.764 -24.265 1.00 87.62 113 THR A C 1
ATOM 870 O O . THR A 1 113 ? -0.754 -17.66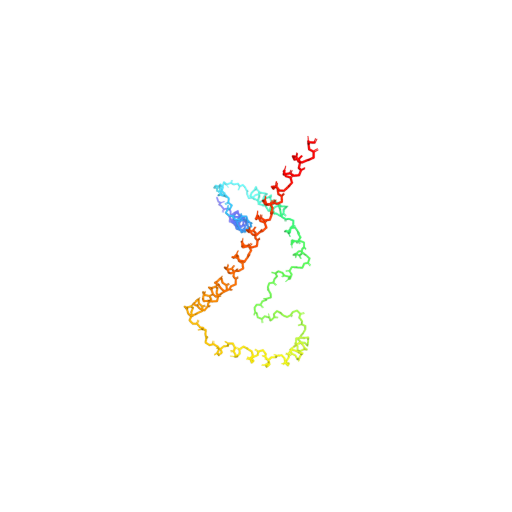4 -23.978 1.00 87.62 113 THR A O 1
ATOM 873 N N . ALA A 1 114 ? -1.172 -15.743 -25.048 1.00 85.88 114 ALA A N 1
ATOM 874 C CA . ALA A 1 114 ? 0.162 -15.650 -25.641 1.00 85.88 114 ALA A CA 1
ATOM 875 C C . ALA A 1 114 ? 1.288 -15.555 -24.591 1.00 85.88 114 ALA A C 1
ATOM 877 O O . ALA A 1 114 ? 2.374 -16.086 -24.809 1.00 85.88 114 ALA A O 1
ATOM 878 N N . VAL A 1 115 ? 1.044 -14.894 -23.453 1.00 82.38 115 VAL A N 1
ATOM 879 C CA . VAL A 1 115 ? 2.005 -14.825 -22.336 1.00 82.38 115 VAL A CA 1
ATOM 880 C C . VAL A 1 115 ? 2.073 -16.147 -21.570 1.00 82.38 115 VAL A C 1
ATOM 882 O O . VAL A 1 115 ? 3.155 -16.543 -21.147 1.00 82.38 115 VAL A O 1
ATOM 885 N N . GLN A 1 116 ? 0.946 -16.840 -21.397 1.00 78.25 116 GLN A N 1
ATOM 886 C CA . GLN A 1 116 ? 0.896 -18.133 -20.715 1.00 78.25 116 GLN A CA 1
ATOM 887 C C . GLN A 1 116 ? 1.600 -19.239 -21.514 1.00 78.25 116 GLN A C 1
ATOM 889 O O . GLN A 1 116 ? 2.237 -20.105 -20.917 1.00 78.25 116 GLN A O 1
ATOM 894 N N . ASP A 1 117 ? 1.523 -19.186 -22.845 1.00 78.00 117 ASP A N 1
ATOM 895 C CA . ASP A 1 117 ? 2.185 -20.141 -23.740 1.00 78.00 117 ASP A CA 1
ATOM 896 C C . ASP A 1 117 ? 3.696 -19.882 -23.892 1.00 78.00 117 ASP A C 1
ATOM 898 O O . ASP A 1 117 ? 4.411 -20.693 -24.486 1.00 78.00 117 ASP A O 1
ATOM 902 N N . ALA A 1 118 ? 4.214 -18.773 -23.350 1.00 72.88 118 ALA A N 1
ATOM 903 C CA . ALA A 1 118 ? 5.643 -18.501 -23.344 1.00 72.88 118 ALA A CA 1
ATOM 904 C C . ALA A 1 118 ? 6.331 -19.333 -22.243 1.00 72.88 118 ALA A C 1
ATOM 906 O O . ALA A 1 118 ? 6.079 -19.106 -21.055 1.00 72.88 118 ALA A O 1
ATOM 907 N N . PRO A 1 119 ? 7.229 -20.279 -22.586 1.00 75.38 119 PRO A N 1
ATOM 908 C CA . PRO A 1 119 ? 8.005 -20.981 -21.576 1.00 75.38 119 PRO A CA 1
ATOM 909 C C . PRO A 1 119 ? 8.871 -19.963 -20.832 1.00 75.38 119 PRO A C 1
ATOM 911 O O . PRO A 1 119 ? 9.611 -19.201 -21.455 1.00 75.38 119 PRO A O 1
ATOM 914 N N . VAL A 1 120 ? 8.777 -19.944 -19.500 1.00 70.62 120 VAL A N 1
ATOM 915 C CA . VAL A 1 120 ? 9.678 -19.141 -18.667 1.00 70.62 120 VAL A CA 1
ATOM 916 C C . VAL A 1 120 ? 11.101 -19.660 -18.918 1.00 70.62 120 VAL A C 1
ATOM 918 O O . VAL A 1 120 ? 11.356 -20.833 -18.634 1.00 70.62 120 VAL A O 1
ATOM 921 N N . PRO A 1 121 ? 12.012 -18.851 -19.492 1.00 72.69 121 PRO A N 1
ATOM 922 C CA . PRO A 1 121 ? 13.366 -19.304 -19.779 1.00 72.69 121 PRO A CA 1
ATOM 923 C C . PRO A 1 121 ? 14.108 -19.621 -18.479 1.00 72.69 121 PRO A C 1
ATOM 925 O O . PRO A 1 121 ? 13.861 -18.994 -17.445 1.00 72.69 121 PRO A O 1
ATOM 928 N N . ASP A 1 122 ? 15.034 -20.581 -18.538 1.00 79.75 122 ASP A N 1
ATOM 929 C CA . ASP A 1 122 ? 15.891 -20.931 -17.404 1.00 79.75 122 ASP A CA 1
ATOM 930 C C . ASP A 1 122 ? 16.599 -19.655 -16.890 1.00 79.75 122 ASP A C 1
ATOM 932 O O . ASP A 1 122 ? 17.160 -18.890 -17.695 1.00 79.75 122 ASP A O 1
ATOM 936 N N . PRO A 1 123 ? 16.563 -19.362 -15.574 1.00 75.62 123 PRO A N 1
ATOM 937 C CA . PRO A 1 123 ? 17.270 -18.218 -15.004 1.00 75.62 123 PRO A CA 1
ATOM 938 C C . PRO A 1 123 ? 18.757 -18.178 -15.386 1.00 75.62 123 PRO A C 1
ATOM 940 O O . PRO A 1 123 ? 19.297 -17.081 -15.556 1.00 75.62 123 PRO A O 1
ATOM 943 N N . ALA A 1 124 ? 19.410 -19.330 -15.582 1.00 79.19 124 ALA A N 1
ATOM 944 C CA . ALA A 1 124 ? 20.811 -19.387 -16.002 1.00 79.19 124 ALA A CA 1
ATOM 945 C C . ALA A 1 124 ? 21.017 -18.874 -17.440 1.00 79.19 124 ALA A C 1
ATOM 947 O O . ALA A 1 124 ? 21.946 -18.107 -17.705 1.00 79.19 124 ALA A O 1
ATOM 948 N N . GLU A 1 125 ? 20.121 -19.225 -18.365 1.00 81.44 125 GLU A N 1
ATOM 949 C CA . GLU A 1 125 ? 20.176 -18.748 -19.751 1.00 81.44 125 GLU A CA 1
ATOM 950 C C . GLU A 1 125 ? 19.859 -17.251 -19.853 1.00 81.44 125 GLU A C 1
ATOM 952 O O . GLU A 1 125 ? 20.487 -16.523 -20.628 1.00 81.44 125 GLU A O 1
ATOM 957 N N . SER A 1 126 ? 18.915 -16.773 -19.041 1.00 81.25 126 SER A N 1
ATOM 958 C CA . SER A 1 126 ? 18.545 -15.354 -18.981 1.00 81.25 126 SER A CA 1
ATOM 959 C C . SER A 1 126 ? 19.688 -14.496 -18.434 1.00 81.25 126 SER A C 1
ATOM 961 O O . SER A 1 126 ? 20.004 -13.446 -19.002 1.00 81.25 126 SER A O 1
ATOM 963 N N . ALA A 1 127 ? 20.358 -14.968 -17.377 1.00 81.44 127 ALA A N 1
ATOM 964 C CA . ALA A 1 127 ? 21.539 -14.317 -16.821 1.00 81.44 127 ALA A CA 1
ATOM 965 C C . ALA A 1 127 ? 22.703 -14.299 -17.825 1.00 81.44 127 ALA A C 1
ATOM 967 O O . ALA A 1 127 ? 23.303 -13.246 -18.039 1.00 81.44 127 ALA A O 1
ATOM 968 N N . GLY A 1 128 ? 22.965 -15.420 -18.509 1.00 86.56 128 GLY A N 1
ATOM 969 C CA . GLY A 1 128 ? 24.028 -15.510 -19.515 1.00 86.56 128 GLY A CA 1
ATOM 970 C C . GLY A 1 128 ? 23.822 -14.559 -20.699 1.00 86.56 128 GLY A C 1
ATOM 971 O O . GLY A 1 128 ? 24.763 -13.897 -21.138 1.00 86.56 128 GLY A O 1
ATOM 972 N N . ARG A 1 129 ? 22.583 -14.412 -21.189 1.00 84.88 129 ARG A N 1
ATOM 973 C CA . ARG A 1 129 ? 22.262 -13.430 -22.244 1.00 84.88 129 ARG A CA 1
ATOM 974 C C . ARG A 1 129 ? 22.444 -11.988 -21.766 1.00 84.88 129 ARG A C 1
ATOM 976 O O . ARG A 1 129 ? 22.942 -11.161 -22.528 1.00 84.88 129 ARG A O 1
ATOM 983 N N . GLY A 1 130 ? 22.068 -11.693 -20.520 1.00 87.56 130 GLY A N 1
ATOM 984 C CA . GLY A 1 130 ? 22.266 -10.377 -19.907 1.00 87.56 130 GLY A CA 1
ATOM 985 C C . GLY A 1 130 ? 23.745 -10.019 -19.751 1.00 87.56 130 GLY A C 1
ATOM 986 O O . GLY A 1 130 ? 24.159 -8.923 -20.131 1.00 87.56 130 GLY A O 1
ATOM 987 N N . GLU A 1 131 ? 24.558 -10.959 -19.269 1.00 91.62 131 GLU A N 1
ATOM 988 C CA . GLU A 1 131 ? 26.007 -10.783 -19.147 1.00 91.62 131 GLU A CA 1
ATOM 989 C C . GLU A 1 131 ? 26.665 -10.582 -20.518 1.00 91.62 131 GLU A C 1
ATOM 991 O O . GLU A 1 131 ? 27.455 -9.653 -20.694 1.00 91.62 131 GLU A O 1
ATOM 996 N N . ALA A 1 132 ? 26.294 -11.387 -21.518 1.00 90.75 132 ALA A N 1
ATOM 997 C CA . ALA A 1 132 ? 26.816 -11.248 -22.874 1.00 90.75 132 ALA A CA 1
ATOM 998 C C . ALA A 1 132 ? 26.466 -9.883 -23.493 1.00 90.75 132 ALA A C 1
ATOM 1000 O O . ALA A 1 132 ? 27.319 -9.258 -24.126 1.00 90.75 132 ALA A O 1
ATOM 1001 N N . ALA A 1 133 ? 25.245 -9.386 -23.274 1.00 94.44 133 ALA A N 1
ATOM 1002 C CA . ALA A 1 133 ? 24.830 -8.064 -23.739 1.00 94.44 133 ALA A CA 1
ATOM 1003 C C . ALA A 1 133 ? 25.616 -6.935 -23.049 1.00 94.44 133 ALA A C 1
ATOM 1005 O O . ALA A 1 133 ? 26.088 -6.013 -23.718 1.00 94.44 133 ALA A O 1
ATOM 1006 N N . LEU A 1 134 ? 25.809 -7.025 -21.728 1.00 94.62 134 LEU A N 1
ATOM 1007 C CA . LEU A 1 134 ? 26.608 -6.059 -20.968 1.00 94.62 134 LEU A CA 1
ATOM 1008 C C . LEU A 1 134 ? 28.065 -6.049 -21.428 1.00 94.62 134 LEU A C 1
ATOM 1010 O O . LEU A 1 134 ? 28.648 -4.982 -21.628 1.00 94.62 134 LEU A O 1
ATOM 1014 N N . ARG A 1 135 ? 28.639 -7.233 -21.647 1.00 94.19 135 ARG A N 1
ATOM 1015 C CA . ARG A 1 135 ? 30.010 -7.386 -22.123 1.00 94.19 135 ARG A CA 1
ATOM 1016 C C . ARG A 1 135 ? 30.193 -6.809 -23.522 1.00 94.19 135 ARG A C 1
ATOM 1018 O O . ARG A 1 135 ? 31.127 -6.043 -23.736 1.00 94.19 135 ARG A O 1
ATOM 1025 N N . ALA A 1 136 ? 29.277 -7.105 -24.444 1.00 94.25 136 ALA A N 1
ATOM 1026 C CA . ALA A 1 136 ? 29.314 -6.564 -25.799 1.00 94.25 136 ALA A CA 1
ATOM 1027 C C . ALA A 1 136 ? 29.201 -5.031 -25.813 1.00 94.25 136 ALA A C 1
ATOM 1029 O O . ALA A 1 136 ? 29.918 -4.365 -26.559 1.00 94.25 136 ALA A O 1
ATOM 1030 N N . TRP A 1 137 ? 28.350 -4.453 -24.960 1.00 94.81 137 TRP A N 1
ATOM 1031 C CA . TRP A 1 137 ? 28.238 -2.999 -24.826 1.00 94.81 137 TRP A CA 1
ATOM 1032 C C . TRP A 1 137 ? 29.511 -2.368 -24.239 1.00 94.81 137 TRP A C 1
ATOM 1034 O O . TRP A 1 137 ? 29.977 -1.329 -24.716 1.00 94.81 137 TRP A O 1
ATOM 1044 N N . TYR A 1 138 ? 30.110 -3.015 -23.238 1.00 94.56 138 TYR A N 1
ATOM 1045 C CA . TYR A 1 138 ? 31.327 -2.535 -22.591 1.00 94.56 138 TYR A CA 1
ATOM 1046 C C . TYR A 1 138 ? 32.546 -2.594 -23.523 1.00 94.56 138 TYR A C 1
ATOM 1048 O O . TYR A 1 138 ? 33.239 -1.591 -23.705 1.00 94.56 138 TYR A O 1
ATOM 1056 N N . GLU A 1 139 ? 32.780 -3.749 -24.150 1.00 94.75 139 GLU A N 1
ATOM 1057 C CA . GLU A 1 139 ? 33.918 -3.978 -25.046 1.00 94.75 139 GLU A CA 1
ATOM 1058 C C . GLU A 1 139 ? 33.747 -3.258 -26.391 1.00 94.75 139 GLU A C 1
ATOM 1060 O O . GLU A 1 139 ? 34.711 -2.701 -26.915 1.00 94.75 139 GLU A O 1
ATOM 1065 N N . GLY A 1 140 ? 32.531 -3.228 -26.941 1.00 90.62 140 GLY A N 1
ATOM 1066 C CA . GLY A 1 140 ? 32.259 -2.642 -28.255 1.00 90.62 140 GLY A CA 1
ATOM 1067 C C . GLY A 1 140 ? 32.017 -1.133 -28.244 1.00 90.62 140 GLY A C 1
ATOM 1068 O O . GLY A 1 140 ? 32.310 -0.462 -29.231 1.00 90.62 140 GLY A O 1
ATOM 1069 N N . GLY A 1 141 ? 31.486 -0.585 -27.150 1.00 89.44 141 GLY A N 1
ATOM 1070 C CA . GLY A 1 141 ? 31.103 0.825 -27.070 1.00 89.44 141 GLY A CA 1
ATOM 1071 C C . GLY A 1 141 ? 31.972 1.624 -26.111 1.00 89.44 141 GLY A C 1
ATOM 1072 O O . GLY A 1 141 ? 32.633 2.586 -26.506 1.00 89.44 141 GLY A O 1
ATOM 1073 N N . LEU A 1 142 ? 31.965 1.229 -24.837 1.00 94.12 142 LEU A N 1
ATOM 1074 C CA . LEU A 1 142 ? 32.504 2.069 -23.770 1.00 94.12 142 LEU A CA 1
ATOM 1075 C C . LEU A 1 142 ? 34.037 2.133 -23.775 1.00 94.12 142 LEU A C 1
ATOM 1077 O O . LEU A 1 142 ? 34.607 3.226 -23.697 1.00 94.12 142 LEU A O 1
ATOM 1081 N N . LEU A 1 143 ? 34.714 0.989 -23.906 1.00 94.19 143 LEU A N 1
ATOM 1082 C CA . LEU A 1 143 ? 36.178 0.950 -23.933 1.00 94.19 143 LEU A CA 1
ATOM 1083 C C . LEU A 1 143 ? 36.768 1.722 -25.133 1.00 94.19 143 LEU A C 1
ATOM 1085 O O . LEU A 1 143 ? 37.624 2.583 -24.903 1.00 94.19 143 LEU A O 1
ATOM 1089 N N . PRO A 1 144 ? 36.311 1.531 -26.386 1.00 92.81 144 PRO A N 1
ATOM 1090 C CA . PRO A 1 144 ? 36.834 2.281 -27.529 1.00 92.81 144 PRO A CA 1
ATOM 1091 C C . PRO A 1 144 ? 36.567 3.785 -27.432 1.00 92.81 144 PRO A C 1
ATOM 1093 O O . PRO A 1 144 ? 37.444 4.586 -27.763 1.00 92.81 144 PRO A O 1
ATOM 1096 N N . ALA A 1 145 ? 35.390 4.181 -26.934 1.00 90.44 145 ALA A N 1
ATOM 1097 C CA . ALA A 1 145 ? 35.066 5.587 -26.711 1.00 90.44 145 ALA A CA 1
ATOM 1098 C C . ALA A 1 145 ? 36.037 6.237 -25.710 1.00 90.44 145 ALA A C 1
ATOM 1100 O O . ALA A 1 145 ? 36.548 7.325 -25.976 1.00 90.44 145 ALA A O 1
ATOM 1101 N N . SER A 1 146 ? 36.371 5.543 -24.615 1.00 91.19 146 SER A N 1
ATOM 1102 C CA . SER A 1 146 ? 37.340 6.037 -23.625 1.00 91.19 146 SER A CA 1
ATOM 1103 C C . SER A 1 146 ? 38.764 6.171 -24.188 1.00 91.19 146 SER A C 1
ATOM 1105 O O . SER A 1 146 ? 39.476 7.135 -23.900 1.00 91.19 146 SER A O 1
ATOM 1107 N N . ALA A 1 147 ? 39.178 5.248 -25.060 1.00 92.69 147 ALA A N 1
ATOM 1108 C CA . ALA A 1 147 ? 40.475 5.323 -25.724 1.00 92.69 147 ALA A CA 1
ATOM 1109 C C . ALA A 1 147 ? 40.532 6.497 -26.719 1.00 92.69 147 ALA A C 1
ATOM 1111 O O . ALA A 1 147 ? 41.554 7.183 -26.829 1.00 92.69 147 ALA A O 1
ATOM 1112 N N . ALA A 1 148 ? 39.426 6.767 -27.418 1.00 92.38 148 ALA A N 1
ATOM 1113 C CA . ALA A 1 148 ? 39.317 7.895 -28.336 1.00 92.38 148 ALA A CA 1
ATOM 1114 C C . ALA A 1 148 ? 39.400 9.243 -27.602 1.00 92.38 148 ALA A C 1
ATOM 1116 O O . ALA A 1 148 ? 40.127 10.135 -28.055 1.00 92.38 148 ALA A O 1
ATOM 1117 N N . THR A 1 149 ? 38.730 9.386 -26.453 1.00 92.88 149 THR A N 1
ATOM 1118 C CA . THR A 1 149 ? 38.804 10.614 -25.645 1.00 92.88 149 THR A CA 1
ATOM 1119 C C . THR A 1 149 ? 40.202 10.822 -25.069 1.00 92.88 149 THR A C 1
ATOM 1121 O O . THR A 1 149 ? 40.740 11.922 -25.184 1.00 92.88 149 THR A O 1
ATOM 1124 N N . ALA A 1 150 ? 40.849 9.767 -24.564 1.00 93.12 150 ALA A N 1
ATOM 1125 C CA . ALA A 1 150 ? 42.227 9.843 -24.073 1.00 93.12 150 ALA A CA 1
ATOM 1126 C C . ALA A 1 150 ? 43.227 10.238 -25.180 1.00 93.12 150 ALA A C 1
ATOM 1128 O O . ALA A 1 150 ? 44.145 11.032 -24.961 1.00 93.12 150 ALA A O 1
ATOM 1129 N N . SER A 1 151 ? 43.040 9.732 -26.404 1.00 93.50 151 SER A N 1
ATOM 1130 C CA . SER A 1 151 ? 43.867 10.110 -27.558 1.00 93.50 151 SER A CA 1
ATOM 1131 C C . SER A 1 151 ? 43.668 11.577 -27.959 1.00 93.50 151 SER A C 1
ATOM 1133 O O . SER A 1 151 ? 44.639 12.281 -28.266 1.00 93.50 151 SER A O 1
ATOM 1135 N N . ALA A 1 152 ? 42.424 12.064 -27.923 1.00 93.19 152 ALA A N 1
ATOM 1136 C CA . ALA A 1 152 ? 42.113 13.468 -28.168 1.00 93.19 152 ALA A CA 1
ATOM 1137 C C . ALA A 1 152 ? 42.764 14.377 -27.113 1.00 93.19 152 ALA A C 1
ATOM 1139 O O . ALA A 1 152 ? 43.454 15.332 -27.476 1.00 93.19 152 ALA A O 1
ATOM 1140 N N . GLU A 1 153 ? 42.648 14.032 -25.833 1.00 94.88 153 GLU A N 1
ATOM 1141 C CA . GLU A 1 153 ? 43.277 14.764 -24.730 1.00 94.88 153 GLU A CA 1
ATOM 1142 C C . GLU A 1 153 ? 44.808 14.787 -24.861 1.00 94.88 153 GLU A C 1
ATOM 1144 O O . GLU A 1 153 ? 45.435 15.845 -24.775 1.00 94.88 153 GLU A O 1
ATOM 1149 N N . ALA A 1 154 ? 45.433 13.654 -25.197 1.00 93.31 154 ALA A N 1
ATOM 1150 C CA . ALA A 1 154 ? 46.878 13.588 -25.408 1.00 93.31 154 ALA A CA 1
ATOM 1151 C C . ALA A 1 154 ? 47.352 14.485 -26.566 1.00 93.31 154 ALA A C 1
ATOM 1153 O O . ALA A 1 154 ? 48.462 15.032 -26.524 1.00 93.31 154 ALA A O 1
ATOM 1154 N N . ARG A 1 155 ? 46.535 14.642 -27.617 1.00 92.81 155 ARG A N 1
ATOM 1155 C CA . ARG A 1 155 ? 46.817 15.559 -28.733 1.00 92.81 155 ARG A CA 1
ATOM 1156 C C . ARG A 1 155 ? 46.703 17.013 -28.295 1.00 92.81 155 ARG A C 1
ATOM 1158 O O . ARG A 1 155 ? 47.617 17.780 -28.596 1.00 92.81 155 ARG A O 1
ATOM 1165 N N . VAL A 1 156 ? 45.648 17.367 -27.565 1.00 95.38 156 VAL A N 1
ATOM 1166 C CA . VAL A 1 156 ? 45.462 18.716 -27.005 1.00 95.38 156 VAL A CA 1
ATOM 1167 C C . VAL A 1 156 ? 46.630 19.071 -26.088 1.00 95.38 156 VAL A C 1
ATOM 1169 O O . VAL A 1 156 ? 47.300 20.074 -26.320 1.00 95.38 156 VAL A O 1
ATOM 1172 N N . GLY A 1 157 ? 47.005 18.179 -25.169 1.00 93.25 157 GLY A N 1
ATOM 1173 C CA . GLY A 1 157 ? 48.147 18.398 -24.280 1.00 93.25 157 GLY A CA 1
ATOM 1174 C C . GLY A 1 157 ? 49.486 18.569 -25.014 1.00 93.25 157 GLY A C 1
ATOM 1175 O O . GLY A 1 157 ? 50.364 19.298 -24.553 1.00 93.25 157 GLY A O 1
ATOM 1176 N N . ARG A 1 158 ? 49.682 17.941 -26.186 1.00 94.69 158 ARG A N 1
ATOM 1177 C CA . ARG A 1 158 ? 50.865 18.204 -27.033 1.00 94.69 158 ARG A CA 1
ATOM 1178 C C . ARG A 1 158 ? 50.825 19.592 -27.671 1.00 94.69 158 ARG A C 1
ATOM 1180 O O . ARG A 1 158 ? 51.869 20.237 -27.735 1.00 94.69 158 ARG A O 1
ATOM 1187 N N . VAL A 1 159 ? 49.661 20.035 -28.140 1.00 94.62 159 VAL A N 1
ATOM 1188 C CA . VAL A 1 159 ? 49.489 21.373 -28.724 1.00 94.62 159 VAL A CA 1
ATOM 1189 C C . VAL A 1 159 ? 49.711 22.446 -27.663 1.00 94.62 159 VAL A C 1
ATOM 1191 O O . VAL A 1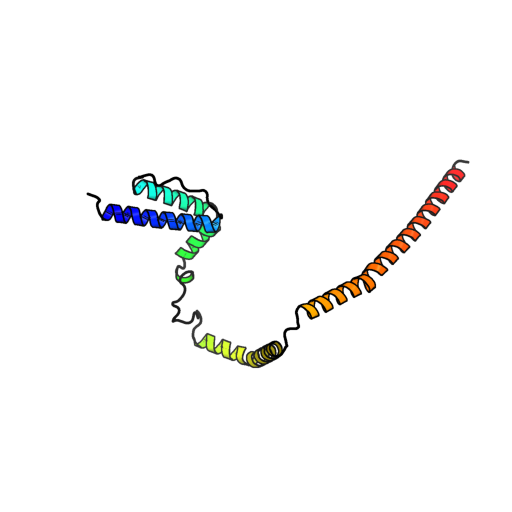 159 ? 50.527 23.336 -27.880 1.00 94.62 159 VAL A O 1
ATOM 1194 N N . GLU A 1 160 ? 49.099 22.313 -26.488 1.00 93.31 160 GLU A N 1
ATOM 1195 C CA . GLU A 1 160 ? 49.265 23.266 -25.384 1.00 93.31 160 GLU A CA 1
ATOM 1196 C C . GLU A 1 160 ? 50.725 23.416 -24.954 1.00 93.31 160 GLU A C 1
ATOM 1198 O O . GLU A 1 160 ? 51.210 24.530 -24.764 1.00 93.31 160 GLU A O 1
ATOM 1203 N N . ARG A 1 161 ? 51.468 22.304 -24.852 1.00 94.31 161 ARG A N 1
ATOM 1204 C CA . ARG A 1 161 ? 52.902 22.359 -24.534 1.00 94.31 161 ARG A CA 1
ATOM 1205 C C . ARG A 1 161 ? 53.699 23.139 -25.579 1.00 94.31 161 ARG A C 1
ATOM 1207 O O . ARG A 1 161 ? 54.589 23.893 -25.199 1.00 94.31 161 ARG A O 1
ATOM 1214 N N . ARG A 1 162 ? 53.378 22.985 -26.869 1.00 91.19 162 ARG A N 1
ATOM 1215 C CA . ARG A 1 162 ? 54.038 23.731 -27.954 1.00 91.19 162 ARG A CA 1
ATOM 1216 C C . ARG A 1 162 ? 53.672 25.213 -27.930 1.00 91.19 162 ARG A C 1
ATOM 1218 O O . ARG A 1 162 ? 54.558 26.040 -28.106 1.00 91.19 162 ARG A O 1
ATOM 1225 N N . VAL A 1 163 ? 52.409 25.547 -27.667 1.00 92.69 163 VAL A N 1
ATOM 1226 C CA . VAL A 1 163 ? 51.960 26.941 -27.524 1.00 92.69 163 VAL A CA 1
ATOM 1227 C C . VAL A 1 163 ? 52.705 27.622 -26.375 1.00 92.69 163 VAL A C 1
ATOM 1229 O O . VAL A 1 163 ? 53.359 28.631 -26.608 1.00 92.69 163 VAL A O 1
ATOM 1232 N N . ARG A 1 164 ? 52.769 26.996 -25.191 1.00 91.88 164 ARG A N 1
ATOM 1233 C CA . ARG A 1 164 ? 53.513 27.539 -24.036 1.00 91.88 164 ARG A CA 1
ATOM 1234 C C . ARG A 1 164 ? 55.021 27.686 -24.268 1.00 91.88 164 ARG A C 1
ATOM 1236 O O . ARG A 1 164 ? 55.676 28.419 -23.534 1.00 91.88 164 ARG A O 1
ATOM 1243 N N . GLN A 1 165 ? 55.605 26.925 -25.195 1.00 88.25 165 GLN A N 1
ATOM 1244 C CA . GLN A 1 165 ? 57.015 27.071 -25.578 1.00 88.25 165 GLN A CA 1
ATOM 1245 C C . GLN A 1 165 ? 57.210 28.255 -26.528 1.00 88.25 165 GLN A C 1
ATOM 1247 O O . GLN A 1 165 ? 58.155 29.016 -26.354 1.00 88.25 165 GLN A O 1
ATOM 1252 N N . MET A 1 166 ? 56.306 28.429 -27.495 1.00 89.31 166 MET A N 1
ATOM 1253 C CA . MET A 1 166 ? 56.333 29.556 -28.431 1.00 89.31 166 MET A CA 1
ATOM 1254 C C . MET A 1 166 ? 56.024 30.885 -27.739 1.00 89.31 166 MET A C 1
ATOM 1256 O O . MET A 1 166 ? 56.670 31.879 -28.043 1.00 89.31 166 MET A O 1
ATOM 1260 N N . GLU A 1 167 ? 55.083 30.905 -26.791 1.00 85.69 167 GLU A N 1
ATOM 1261 C CA . GLU A 1 167 ? 54.787 32.088 -25.970 1.00 85.69 167 GLU A CA 1
ATOM 1262 C C . GLU A 1 167 ? 56.025 32.531 -25.190 1.00 85.69 167 GLU A C 1
ATOM 1264 O O . GLU A 1 167 ? 56.436 33.679 -25.309 1.00 85.69 167 GLU A O 1
ATOM 1269 N N . ARG A 1 168 ? 56.701 31.596 -24.514 1.00 85.94 168 ARG A N 1
ATOM 1270 C CA . ARG A 1 168 ? 57.957 31.883 -23.806 1.00 85.94 168 ARG A CA 1
ATOM 1271 C C . ARG A 1 168 ? 59.077 32.359 -24.730 1.00 85.94 168 ARG A C 1
ATOM 1273 O O . ARG A 1 168 ? 59.836 33.241 -24.356 1.00 85.94 168 ARG A O 1
ATOM 1280 N N . ALA A 1 169 ? 59.198 31.789 -25.929 1.00 87.81 169 ALA A N 1
ATOM 1281 C CA . ALA A 1 169 ? 60.185 32.249 -26.906 1.00 87.81 169 ALA A CA 1
ATOM 1282 C C . ALA A 1 169 ? 59.880 33.673 -27.405 1.00 87.81 169 ALA A C 1
ATOM 1284 O O . ALA A 1 169 ? 60.797 34.466 -27.584 1.00 87.81 169 ALA A O 1
ATOM 1285 N N . ARG A 1 170 ? 58.597 34.006 -27.580 1.00 83.69 170 ARG A N 1
ATOM 1286 C CA . ARG A 1 170 ? 58.141 35.329 -28.020 1.00 83.69 170 ARG A CA 1
ATOM 1287 C C . ARG A 1 170 ? 58.266 36.395 -26.928 1.00 83.69 170 ARG A C 1
ATOM 1289 O O . ARG A 1 170 ? 58.539 37.546 -27.241 1.00 83.69 170 ARG A O 1
ATOM 1296 N N . GLU A 1 171 ? 58.075 36.030 -25.663 1.00 83.44 171 GLU A N 1
ATOM 1297 C CA . GLU A 1 171 ? 58.342 36.916 -24.521 1.00 83.44 171 GLU A CA 1
ATOM 1298 C C . GLU A 1 171 ? 59.826 37.298 -24.460 1.00 83.44 171 GLU A C 1
ATOM 1300 O O . GLU A 1 171 ? 60.138 38.478 -24.349 1.00 83.44 171 GLU A O 1
ATOM 1305 N N . LEU A 1 172 ? 60.731 36.331 -24.660 1.00 81.62 172 LEU A N 1
ATOM 1306 C CA . LEU A 1 172 ? 62.175 36.586 -24.732 1.00 81.62 172 LEU A CA 1
ATOM 1307 C C . LEU A 1 172 ? 62.576 37.453 -25.936 1.00 81.62 172 LEU A C 1
ATOM 1309 O O . LEU A 1 172 ? 63.531 38.215 -25.847 1.00 81.62 172 LEU A O 1
ATOM 1313 N N . GLU A 1 173 ? 61.866 37.338 -27.060 1.00 76.12 173 GLU A N 1
ATOM 1314 C CA . GLU A 1 173 ? 62.103 38.161 -28.254 1.00 76.12 173 GLU A CA 1
ATOM 1315 C C . GLU A 1 173 ? 61.618 39.611 -28.075 1.00 76.12 173 GLU A C 1
ATOM 1317 O O . GLU A 1 173 ? 62.215 40.521 -28.635 1.00 76.12 173 GLU A O 1
ATOM 1322 N N . ASN A 1 174 ? 60.575 39.843 -27.270 1.00 72.44 174 ASN A N 1
ATOM 1323 C CA . ASN A 1 174 ? 60.055 41.184 -26.973 1.00 72.44 174 ASN A CA 1
ATOM 1324 C C . ASN A 1 174 ? 60.838 41.929 -25.868 1.00 72.44 174 ASN A C 1
ATOM 1326 O O . ASN A 1 174 ? 60.614 43.125 -25.682 1.00 72.44 174 ASN A O 1
ATOM 1330 N N . GLU A 1 175 ? 61.697 41.242 -25.108 1.00 66.00 175 GLU A N 1
ATOM 1331 C CA . GLU A 1 175 ? 62.531 41.826 -24.039 1.00 66.00 175 GLU A CA 1
ATOM 1332 C C . GLU A 1 175 ? 63.920 42.311 -24.520 1.00 66.00 175 GLU A C 1
ATOM 1334 O O . GLU A 1 175 ? 64.679 42.858 -23.717 1.00 66.00 175 GLU A O 1
ATOM 1339 N N . ILE A 1 176 ? 64.251 42.144 -25.809 1.00 55.22 176 ILE A N 1
ATOM 1340 C CA . ILE A 1 176 ? 65.489 42.619 -26.468 1.00 55.22 176 ILE A CA 1
ATOM 1341 C C . ILE A 1 176 ? 65.192 43.871 -27.299 1.00 55.22 176 ILE A C 1
ATOM 1343 O O . ILE A 1 176 ? 66.021 44.811 -27.251 1.00 55.22 176 ILE A O 1
#

Radius of gyration: 37.59 Å; chains: 1; bounding box: 93×64×77 Å

Foldseek 3Di:
DPDVVQVVLVVVLVVLVVVLVVVVCVVPNDDDDDPDDDPDDSVVSVVVSVVSVVCVCVVDVVNVVVVVVCVVCVPVPDDPDPVDDPDPDDPVVVVVVCVVCVVVVVVVVVVVVVVVPDPDDDPVVVVVVVVVVVVCCCVVPVVVVVVVVVVVVVVVVVVVVVVVVVVVVVVVVVVD

pLDDT: mean 82.01, std 11.29, range [43.59, 95.38]

Organism: NCBI:txid1081107

Secondary structure (DSSP, 8-state):
---HHHHHHHHHHHHHHHHHHHHHHHHHSSPPPPPP-----HHHHHHHHHHHHHHHHHH-HHHHHHHHHHHH-GGGGSPPPTTS----S-HHHHHHHHHHHGGGHHHHHHHHHHHHTS----HHHHHHHHHHHHHHHIIIIIHHHHHHHHHHHHHHHHHHHHHHHHHHHHHHHHT-

Sequence (176 aa):
MDNPLDQTTLSTISLLESRLLRIEHLLYGSSAPTPPPQHESALQKLVHLEKRFSMLTSRIRVYGDLLKIYKASPDFFQAPDATEPPSQLPADSVRAIVLSAAPSFPATVSALTAVQDAPVPDPAESAGRGEAALRAWYEGGLLPASAATASAEARVGRVERRVRQMERARELENEI